Protein AF-A0A366FNJ8-F1 (afdb_monomer)

Mean predicted aligned error: 6.05 Å

Secondary structure (DSSP, 8-state):
----HHHHHHHHHHHHHHHHTTPPTT-EEEHHHHHHHHHHTT---HHHHHHHHHHHHHTTSEEEETTEEEE-HHHHHHHHHS----

Sequence (86 aa):
MARLPADEDYARALLSIFKARKIRARQTLRLSEARAAFLFQNMGRLADFDAALQYATSQGWLALALDMIRLTAPGADEMQTVGGFS

Structure (mmCIF, N/CA/C/O backbone):
data_AF-A0A366FNJ8-F1
#
_entry.id   AF-A0A366FNJ8-F1
#
loop_
_atom_site.group_PDB
_atom_site.id
_atom_site.type_symbol
_atom_site.label_atom_id
_atom_site.label_alt_id
_atom_site.label_comp_id
_atom_site.label_asym_id
_atom_site.label_entity_id
_atom_site.label_seq_id
_atom_site.pdbx_PDB_ins_code
_atom_site.Cartn_x
_atom_site.Cartn_y
_atom_site.Cartn_z
_atom_site.occupancy
_atom_site.B_iso_or_equiv
_atom_site.auth_seq_id
_atom_site.auth_comp_id
_atom_site.auth_asym_id
_atom_site.auth_atom_id
_atom_site.pdbx_PDB_model_num
ATOM 1 N N . MET A 1 1 ? 16.702 -10.607 2.031 1.00 41.97 1 MET A N 1
ATOM 2 C CA . MET A 1 1 ? 16.230 -10.063 0.740 1.00 41.97 1 MET A CA 1
ATOM 3 C C . MET A 1 1 ? 16.580 -8.589 0.723 1.00 41.97 1 MET A C 1
ATOM 5 O O . MET A 1 1 ? 16.168 -7.890 1.641 1.00 41.97 1 MET A O 1
ATOM 9 N N . ALA A 1 2 ? 17.441 -8.165 -0.203 1.00 40.16 2 ALA A N 1
ATOM 10 C CA . ALA A 1 2 ? 17.888 -6.779 -0.305 1.00 40.16 2 ALA A CA 1
ATOM 11 C C . ALA A 1 2 ? 16.676 -5.897 -0.640 1.00 40.16 2 ALA A C 1
ATOM 13 O O . ALA A 1 2 ? 16.149 -5.990 -1.742 1.00 40.16 2 ALA A O 1
ATOM 14 N N . ARG A 1 3 ? 16.193 -5.128 0.343 1.00 49.12 3 ARG A N 1
ATOM 15 C CA . ARG A 1 3 ? 15.141 -4.123 0.148 1.00 49.12 3 ARG A CA 1
ATOM 16 C C . ARG A 1 3 ? 15.789 -2.961 -0.580 1.00 49.12 3 ARG A C 1
ATOM 18 O O . ARG A 1 3 ? 16.696 -2.336 -0.029 1.00 49.12 3 ARG A O 1
ATOM 25 N N . LEU A 1 4 ? 15.410 -2.758 -1.833 1.00 54.75 4 LEU A N 1
ATOM 26 C CA . LEU A 1 4 ? 15.961 -1.681 -2.637 1.00 54.75 4 LEU A CA 1
ATOM 27 C C . LEU A 1 4 ? 15.244 -0.385 -2.235 1.00 54.75 4 LEU A C 1
ATOM 29 O O . LEU A 1 4 ? 14.040 -0.417 -1.987 1.00 54.75 4 LEU A O 1
ATOM 33 N N . PRO A 1 5 ? 15.936 0.767 -2.212 1.00 57.56 5 PRO A N 1
ATOM 34 C CA . PRO A 1 5 ? 15.284 2.066 -2.012 1.00 57.56 5 PRO A CA 1
ATOM 35 C C . PRO A 1 5 ? 14.149 2.319 -3.025 1.00 57.56 5 PRO A C 1
ATOM 37 O O . PRO A 1 5 ? 13.222 3.065 -2.738 1.00 57.56 5 PRO A O 1
ATOM 40 N N . ALA A 1 6 ? 14.174 1.621 -4.165 1.00 69.06 6 ALA A N 1
ATOM 41 C CA . ALA A 1 6 ? 13.114 1.626 -5.163 1.00 69.06 6 ALA A CA 1
ATOM 42 C C . ALA A 1 6 ? 11.745 1.170 -4.617 1.00 69.06 6 ALA A C 1
ATOM 44 O O . ALA A 1 6 ? 10.735 1.756 -4.986 1.00 69.06 6 ALA A O 1
ATOM 45 N N . ASP A 1 7 ? 11.689 0.181 -3.715 1.00 73.19 7 ASP A N 1
ATOM 46 C CA . ASP A 1 7 ? 10.416 -0.337 -3.183 1.00 73.19 7 ASP A CA 1
ATOM 47 C C . ASP A 1 7 ? 9.674 0.723 -2.349 1.00 73.19 7 ASP A C 1
ATOM 49 O O . ASP A 1 7 ? 8.448 0.840 -2.411 1.00 73.19 7 ASP A O 1
ATOM 53 N N . GLU A 1 8 ? 10.426 1.529 -1.593 1.00 79.56 8 GLU A N 1
ATOM 54 C CA . GLU A 1 8 ? 9.885 2.653 -0.827 1.00 79.56 8 GLU A CA 1
ATOM 55 C C . GLU A 1 8 ? 9.413 3.782 -1.749 1.00 79.56 8 GLU A C 1
ATOM 57 O O . GLU A 1 8 ? 8.320 4.315 -1.550 1.00 79.56 8 GLU A O 1
ATOM 62 N N . ASP A 1 9 ? 10.193 4.113 -2.781 1.00 81.75 9 ASP A N 1
ATOM 63 C CA . ASP A 1 9 ? 9.809 5.101 -3.792 1.00 81.75 9 ASP A CA 1
ATOM 64 C C . ASP A 1 9 ? 8.518 4.694 -4.512 1.00 81.75 9 ASP A C 1
ATOM 66 O O . ASP A 1 9 ? 7.592 5.498 -4.633 1.00 81.75 9 ASP A O 1
ATOM 70 N N . TYR A 1 10 ? 8.387 3.424 -4.907 1.00 83.12 10 TYR A N 1
ATOM 71 C CA . TYR A 1 10 ? 7.162 2.918 -5.526 1.00 83.12 10 TYR A CA 1
ATOM 72 C C . TYR A 1 10 ? 5.981 2.888 -4.549 1.00 83.12 10 TYR A C 1
ATOM 74 O O . TYR A 1 10 ? 4.853 3.183 -4.948 1.00 83.12 10 TYR A O 1
ATOM 82 N N . ALA A 1 11 ? 6.205 2.594 -3.266 1.00 86.19 11 ALA A N 1
ATOM 83 C CA . ALA A 1 11 ? 5.161 2.671 -2.245 1.00 86.19 11 ALA A CA 1
ATOM 84 C C . ALA A 1 11 ? 4.688 4.117 -2.013 1.00 86.19 11 ALA A C 1
ATOM 86 O O . ALA A 1 11 ? 3.484 4.367 -1.920 1.00 86.19 11 ALA A O 1
ATOM 87 N N . ARG A 1 12 ? 5.602 5.093 -1.999 1.00 85.62 12 ARG A N 1
ATOM 88 C CA . ARG A 1 12 ? 5.252 6.523 -1.962 1.00 85.62 12 ARG A CA 1
ATOM 89 C C . ARG A 1 12 ? 4.540 6.969 -3.237 1.00 85.62 12 ARG A C 1
ATOM 91 O O . ARG A 1 12 ? 3.555 7.703 -3.161 1.00 85.62 12 ARG A O 1
ATOM 98 N N . ALA A 1 13 ? 4.968 6.489 -4.403 1.00 85.00 13 ALA A N 1
ATOM 99 C CA . ALA A 1 13 ? 4.288 6.734 -5.673 1.00 85.00 13 ALA A CA 1
ATOM 100 C C . ALA A 1 13 ? 2.853 6.175 -5.654 1.00 85.00 13 ALA A C 1
ATOM 102 O O . ALA A 1 13 ? 1.909 6.853 -6.066 1.00 85.00 13 ALA A O 1
ATOM 103 N N . LEU A 1 14 ? 2.666 4.986 -5.073 1.00 87.06 14 LEU A N 1
ATOM 104 C CA . LEU A 1 14 ? 1.353 4.397 -4.837 1.00 87.06 14 LEU A CA 1
ATOM 105 C C . LEU A 1 14 ? 0.499 5.295 -3.927 1.00 87.06 14 LEU A C 1
ATOM 107 O O . LEU A 1 14 ? -0.639 5.585 -4.283 1.00 87.06 14 LEU A O 1
ATOM 111 N N . LEU A 1 15 ? 1.034 5.813 -2.815 1.00 87.88 15 LEU A N 1
ATOM 112 C CA . LEU A 1 15 ? 0.326 6.772 -1.948 1.00 87.88 15 LEU A CA 1
ATOM 113 C C . LEU A 1 15 ? -0.043 8.078 -2.674 1.00 87.88 15 LEU A C 1
ATOM 115 O O . LEU A 1 15 ? -1.137 8.610 -2.466 1.00 87.88 15 LEU A O 1
ATOM 119 N N . SER A 1 16 ? 0.795 8.562 -3.593 1.00 86.31 16 SER A N 1
ATOM 120 C CA . SER A 1 16 ? 0.471 9.722 -4.436 1.00 86.31 16 SER A CA 1
ATOM 121 C C . SER A 1 16 ? -0.772 9.504 -5.307 1.00 86.31 16 SER A C 1
ATOM 123 O O . SER A 1 16 ? -1.510 10.457 -5.560 1.00 86.31 16 SER A O 1
ATOM 125 N N . ILE A 1 17 ? -1.087 8.264 -5.705 1.00 87.00 17 ILE A N 1
ATOM 126 C CA . ILE A 1 17 ? -2.344 7.941 -6.407 1.00 87.00 17 ILE A CA 1
ATOM 127 C C . ILE A 1 17 ? -3.550 8.179 -5.495 1.00 87.00 17 ILE A C 1
ATOM 129 O O . ILE A 1 17 ? -4.538 8.786 -5.919 1.00 87.00 17 ILE A O 1
ATOM 133 N N . PHE A 1 18 ? -3.473 7.741 -4.235 1.00 87.50 18 PHE A N 1
ATOM 134 C CA . PHE A 1 18 ? -4.526 7.987 -3.245 1.00 87.50 18 PHE A CA 1
ATOM 135 C C . PHE A 1 18 ? -4.718 9.492 -3.024 1.00 87.50 18 PHE A C 1
ATOM 137 O O . PHE A 1 18 ? -5.855 9.972 -3.015 1.00 87.50 18 PHE A O 1
ATOM 144 N N . LYS A 1 19 ? -3.614 10.248 -2.959 1.00 85.19 19 LYS A N 1
ATOM 145 C CA . LYS A 1 19 ? -3.621 11.712 -2.845 1.00 85.19 19 LYS A CA 1
ATOM 146 C C . LYS A 1 19 ? -4.288 12.385 -4.044 1.00 85.19 19 LYS A C 1
ATOM 148 O O . LYS A 1 19 ? -5.191 13.201 -3.858 1.00 85.19 19 LYS A O 1
ATOM 153 N N . ALA A 1 20 ? -3.908 12.007 -5.267 1.00 85.12 20 ALA A N 1
ATOM 154 C CA . ALA A 1 20 ? -4.483 12.534 -6.507 1.00 85.12 20 ALA A CA 1
ATOM 155 C C . ALA A 1 20 ? -5.995 12.263 -6.606 1.00 85.12 20 ALA A C 1
ATOM 157 O O . ALA A 1 20 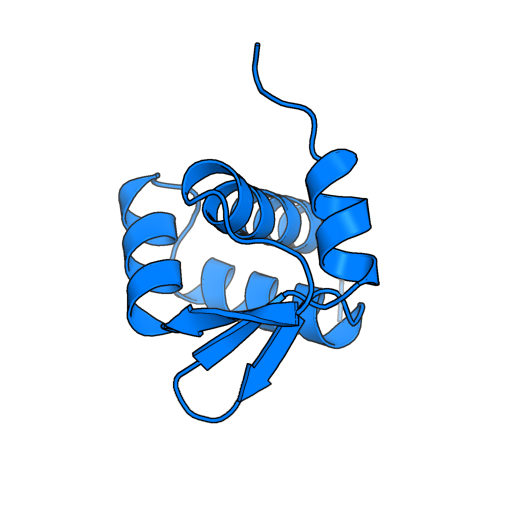? -6.763 13.105 -7.071 1.00 85.12 20 ALA A O 1
ATOM 158 N N . ARG A 1 21 ? -6.443 11.111 -6.094 1.00 83.31 21 ARG A N 1
ATOM 159 C CA . ARG A 1 21 ? -7.860 10.726 -6.005 1.00 83.31 21 ARG A CA 1
ATOM 160 C C . ARG A 1 21 ? -8.596 11.327 -4.799 1.00 83.31 21 ARG A C 1
ATOM 162 O O . ARG A 1 21 ? -9.781 11.054 -4.631 1.00 83.31 21 ARG A O 1
ATOM 169 N N . LYS A 1 22 ? -7.930 12.150 -3.977 1.00 83.44 22 LYS A N 1
ATOM 170 C CA . LYS A 1 22 ? -8.456 12.739 -2.729 1.00 83.44 22 LYS A CA 1
ATOM 171 C C . LYS A 1 22 ? -8.980 11.695 -1.728 1.00 83.44 22 LYS A C 1
ATOM 173 O O . LYS A 1 22 ? -9.879 11.994 -0.938 1.00 83.44 22 LYS A O 1
ATOM 178 N N . ILE A 1 23 ? -8.413 10.486 -1.745 1.00 86.12 23 ILE A N 1
ATOM 179 C CA . ILE A 1 23 ? -8.751 9.421 -0.798 1.00 86.12 23 ILE A CA 1
ATOM 180 C C . ILE A 1 23 ? -8.212 9.806 0.582 1.00 86.12 23 ILE A C 1
ATOM 182 O O . ILE A 1 23 ? -7.059 10.205 0.729 1.00 86.12 23 ILE A O 1
ATOM 186 N N . ARG A 1 24 ? -9.060 9.711 1.606 1.00 82.88 24 ARG A N 1
ATOM 187 C CA . ARG A 1 24 ? -8.700 10.045 2.994 1.00 82.88 24 ARG A CA 1
ATOM 188 C C . ARG A 1 24 ? -8.351 8.803 3.807 1.00 82.88 24 ARG A C 1
ATOM 190 O O . ARG A 1 24 ? -8.680 7.680 3.430 1.00 82.88 24 ARG A O 1
ATOM 197 N N . ALA A 1 25 ? -7.737 9.014 4.971 1.00 85.94 25 ALA A N 1
ATOM 198 C CA . ALA A 1 25 ? -7.518 7.955 5.949 1.00 85.94 25 ALA A CA 1
ATOM 199 C 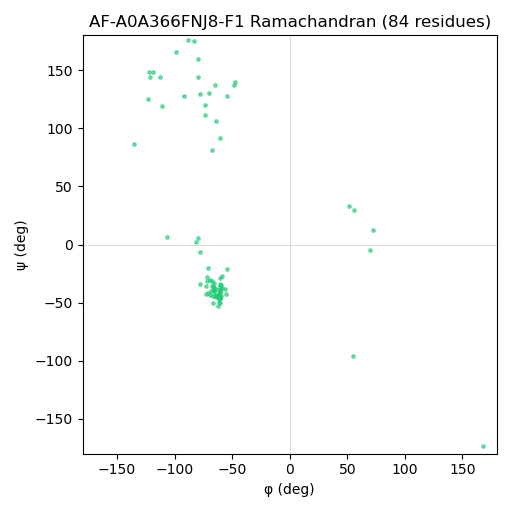C . ALA A 1 25 ? -8.800 7.140 6.181 1.00 85.94 25 ALA A C 1
ATOM 201 O O . ALA A 1 25 ? -9.897 7.694 6.283 1.00 85.94 25 ALA A O 1
ATOM 202 N N . ARG A 1 26 ? -8.642 5.822 6.305 1.00 85.50 26 ARG A N 1
ATOM 203 C CA . ARG A 1 26 ? -9.695 4.810 6.486 1.00 85.50 26 ARG A CA 1
ATOM 204 C C . ARG A 1 26 ? -10.597 4.569 5.278 1.00 85.50 26 ARG A C 1
ATOM 206 O O . ARG A 1 26 ? -11.412 3.649 5.375 1.00 85.50 26 ARG A O 1
ATOM 213 N N . GLN A 1 27 ? -10.458 5.319 4.187 1.00 87.81 27 GLN A N 1
ATOM 214 C CA . GLN A 1 27 ? -11.179 5.052 2.945 1.00 87.81 27 GLN A CA 1
ATOM 215 C C . GLN A 1 27 ? -10.512 3.932 2.145 1.00 87.81 27 GLN A C 1
ATOM 217 O O . GLN A 1 27 ? -9.341 3.603 2.345 1.00 87.81 27 GLN A O 1
ATOM 222 N N . THR A 1 28 ? -11.288 3.337 1.248 1.00 89.94 28 THR A N 1
ATOM 223 C CA . THR A 1 28 ? -10.868 2.238 0.384 1.00 89.94 28 THR A CA 1
ATOM 224 C C . THR A 1 28 ? -10.832 2.674 -1.073 1.00 89.94 28 THR A C 1
ATOM 226 O O . THR A 1 28 ? -11.676 3.442 -1.527 1.00 89.94 28 THR A O 1
ATOM 229 N N . LEU A 1 29 ? -9.861 2.145 -1.809 1.00 89.19 29 LEU A N 1
ATOM 230 C CA . LEU A 1 29 ? -9.755 2.238 -3.259 1.00 89.19 29 LEU A CA 1
ATOM 231 C C . LEU A 1 29 ? -9.738 0.820 -3.825 1.00 89.19 29 LEU A C 1
ATOM 233 O O . LEU A 1 29 ? -9.172 -0.082 -3.208 1.00 89.19 29 LEU A O 1
ATOM 237 N N . ARG A 1 30 ? -10.346 0.593 -4.989 1.00 90.69 30 ARG A N 1
ATOM 238 C CA . ARG 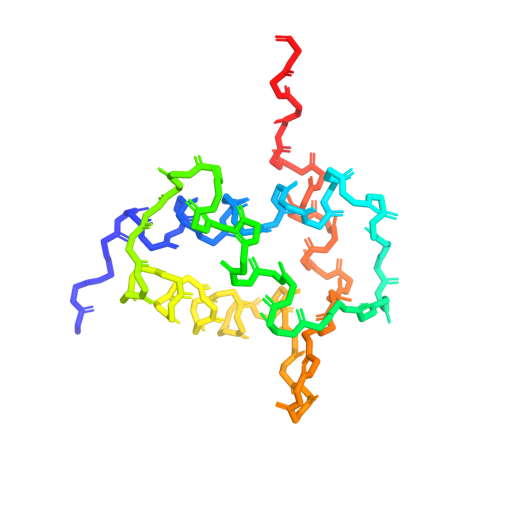A 1 30 ? -10.254 -0.719 -5.638 1.00 90.69 30 ARG A CA 1
ATOM 239 C C . ARG A 1 30 ? -8.814 -1.002 -6.045 1.00 90.69 30 ARG A C 1
ATOM 241 O O . ARG A 1 30 ? -8.151 -0.139 -6.620 1.00 90.69 30 ARG A O 1
ATOM 248 N N . LEU A 1 31 ? -8.361 -2.230 -5.809 1.00 88.50 31 LEU A N 1
ATOM 249 C CA . LEU A 1 31 ? -7.034 -2.697 -6.208 1.00 88.50 31 LEU A CA 1
ATOM 250 C C . LEU A 1 31 ? -6.826 -2.509 -7.714 1.00 88.50 31 LEU A C 1
ATOM 252 O O . LEU A 1 31 ? -5.798 -1.990 -8.141 1.00 88.50 31 LEU A O 1
ATOM 256 N N . SER A 1 32 ? -7.848 -2.840 -8.504 1.00 88.06 32 SER A N 1
ATOM 257 C CA . SER A 1 32 ? -7.850 -2.644 -9.956 1.00 88.06 32 SER A CA 1
ATOM 258 C C . SER A 1 32 ? -7.701 -1.173 -10.369 1.00 88.06 32 SER A C 1
ATOM 260 O O . SER A 1 32 ? -6.981 -0.882 -11.321 1.00 88.06 32 SER A O 1
ATOM 262 N N . GLU A 1 33 ? -8.323 -0.233 -9.647 1.00 88.44 33 GLU A N 1
ATOM 263 C CA . GLU A 1 33 ? -8.193 1.204 -9.934 1.00 88.44 33 GLU A CA 1
ATOM 264 C C . GLU A 1 33 ? -6.818 1.747 -9.546 1.00 88.44 33 GLU A C 1
ATOM 266 O O . GLU A 1 33 ? -6.218 2.499 -10.315 1.00 88.44 33 GLU A O 1
ATOM 271 N N . ALA A 1 34 ? -6.296 1.340 -8.385 1.00 87.31 34 ALA A N 1
ATOM 272 C CA . ALA A 1 34 ? -4.949 1.698 -7.951 1.00 87.31 34 ALA A CA 1
ATOM 273 C C . ALA A 1 34 ? -3.896 1.180 -8.942 1.00 87.31 34 ALA A C 1
ATOM 275 O O . ALA A 1 34 ? -3.027 1.931 -9.379 1.00 87.31 34 ALA A O 1
ATOM 276 N N . ARG A 1 35 ? -4.033 -0.081 -9.366 1.00 87.94 35 ARG A N 1
ATOM 277 C CA . ARG A 1 35 ? -3.172 -0.725 -10.364 1.00 87.94 35 ARG A CA 1
ATOM 278 C C . ARG A 1 35 ? -3.240 -0.020 -11.716 1.00 87.94 35 ARG A C 1
ATOM 280 O O . ARG A 1 35 ? -2.203 0.256 -12.311 1.00 87.94 35 ARG A O 1
ATOM 287 N N . ALA A 1 36 ? -4.443 0.288 -12.201 1.00 88.56 36 ALA A N 1
ATOM 288 C CA . ALA A 1 36 ? -4.616 1.002 -13.463 1.00 88.56 36 ALA A CA 1
ATOM 289 C C . ALA A 1 36 ? -3.972 2.395 -13.414 1.00 88.56 36 ALA A C 1
ATOM 291 O O . ALA A 1 36 ? -3.268 2.768 -14.346 1.00 88.56 36 ALA A O 1
ATOM 292 N N . ALA A 1 37 ? -4.151 3.138 -12.319 1.00 87.69 37 ALA A N 1
ATOM 293 C CA . ALA A 1 37 ? -3.542 4.453 -12.145 1.00 87.69 37 ALA A CA 1
ATOM 294 C C . ALA A 1 37 ? -2.008 4.393 -12.046 1.00 87.69 37 ALA A C 1
ATOM 296 O O . ALA A 1 37 ? -1.332 5.263 -12.590 1.00 87.69 37 ALA A O 1
ATOM 297 N N . PHE A 1 38 ? -1.456 3.364 -11.399 1.00 86.31 38 PHE A N 1
ATOM 298 C CA . PHE A 1 38 ? -0.010 3.168 -11.279 1.00 86.31 38 PHE A CA 1
ATOM 299 C C . PHE A 1 38 ? 0.647 2.921 -12.642 1.00 86.31 38 PHE A C 1
ATOM 301 O O . PHE A 1 38 ? 1.642 3.558 -12.986 1.00 86.31 38 PHE A O 1
ATOM 308 N N . LEU A 1 39 ? 0.034 2.058 -13.457 1.00 86.06 39 LEU A N 1
ATOM 309 C CA . LEU A 1 39 ? 0.480 1.795 -14.827 1.00 86.06 39 LEU A CA 1
ATOM 310 C C . LEU A 1 39 ? 0.270 3.010 -15.738 1.00 86.06 39 LEU A C 1
ATOM 312 O O . LEU A 1 39 ? 1.131 3.321 -16.554 1.00 86.06 39 LEU A O 1
ATOM 316 N N . PHE A 1 40 ? -0.853 3.717 -15.583 1.00 85.62 40 PHE A N 1
ATOM 317 C CA . PHE A 1 40 ? -1.171 4.901 -16.382 1.00 85.62 40 PHE A CA 1
ATOM 318 C C . PHE A 1 40 ? -0.185 6.050 -16.145 1.00 85.62 40 PHE A C 1
ATOM 320 O O . PHE A 1 40 ? 0.205 6.727 -17.090 1.00 85.62 40 PHE A O 1
ATOM 327 N N . GLN A 1 41 ? 0.261 6.246 -14.902 1.00 80.62 41 GLN A N 1
ATOM 328 C CA . GLN A 1 41 ? 1.270 7.255 -14.566 1.00 80.62 41 GLN A CA 1
ATOM 329 C C . GLN A 1 41 ? 2.707 6.810 -14.876 1.00 80.62 41 GLN A C 1
ATOM 331 O O . GLN A 1 41 ? 3.643 7.533 -14.549 1.00 80.62 41 GLN A O 1
ATOM 336 N N . ASN A 1 42 ? 2.890 5.639 -15.502 1.00 78.31 42 ASN A N 1
ATOM 337 C CA . ASN A 1 42 ? 4.194 5.057 -15.824 1.00 78.31 42 ASN A CA 1
ATOM 338 C C . ASN A 1 42 ? 5.130 4.992 -14.599 1.00 78.31 42 ASN A C 1
ATOM 340 O O . ASN A 1 42 ? 6.342 5.155 -14.716 1.00 78.31 42 ASN A O 1
ATOM 344 N N . MET A 1 43 ? 4.548 4.779 -13.410 1.00 73.12 43 MET A N 1
ATOM 345 C CA . MET A 1 43 ? 5.283 4.730 -12.142 1.00 73.12 43 MET A CA 1
ATOM 346 C C . MET A 1 43 ? 6.140 3.469 -12.023 1.00 73.12 43 MET A C 1
ATOM 348 O O . MET A 1 43 ? 7.077 3.451 -11.240 1.00 73.12 43 MET A O 1
ATOM 352 N N . GLY A 1 44 ? 5.840 2.424 -12.792 1.00 78.00 44 GLY A N 1
ATOM 353 C CA . GLY A 1 44 ? 6.580 1.169 -12.799 1.00 78.00 44 GLY A CA 1
ATOM 354 C C . GLY A 1 44 ? 5.831 0.080 -13.560 1.00 78.00 44 GLY A C 1
ATOM 355 O O . GLY A 1 44 ? 4.799 0.325 -14.193 1.00 78.00 44 GLY A O 1
ATOM 356 N N . ARG A 1 45 ? 6.350 -1.147 -13.507 1.00 82.75 45 ARG A N 1
ATOM 357 C CA . ARG A 1 45 ? 5.702 -2.331 -14.079 1.00 82.75 45 ARG A CA 1
ATOM 358 C C . ARG A 1 45 ? 4.768 -2.971 -13.058 1.00 82.75 45 ARG A C 1
ATOM 360 O O . ARG A 1 45 ? 4.694 -2.591 -11.893 1.00 82.75 45 ARG A O 1
ATOM 367 N N . LEU A 1 46 ? 4.066 -4.011 -13.502 1.00 82.00 46 LEU A N 1
ATOM 368 C CA . LEU A 1 46 ? 3.183 -4.791 -12.638 1.00 82.00 46 LEU A CA 1
ATOM 369 C C . LEU A 1 46 ? 3.893 -5.376 -11.410 1.00 82.00 46 LEU A C 1
ATOM 371 O O . LEU A 1 46 ? 3.304 -5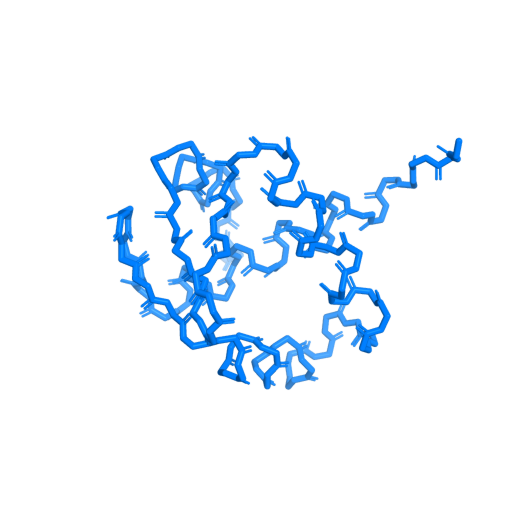.441 -10.338 1.00 82.00 46 LEU A O 1
ATOM 375 N N . ALA A 1 47 ? 5.140 -5.818 -11.593 1.00 81.94 47 ALA A N 1
ATOM 376 C CA . ALA A 1 47 ? 5.952 -6.386 -10.525 1.00 81.94 47 ALA A CA 1
ATOM 377 C C . ALA A 1 47 ? 6.314 -5.328 -9.471 1.00 81.94 47 ALA A C 1
ATOM 379 O O . ALA A 1 47 ? 6.243 -5.613 -8.281 1.00 81.94 47 ALA A O 1
ATOM 380 N N . ASP A 1 48 ? 6.612 -4.101 -9.908 1.00 84.62 48 ASP A N 1
ATOM 381 C CA . ASP A 1 48 ? 6.903 -2.975 -9.015 1.00 84.62 48 ASP A CA 1
ATOM 382 C C . ASP A 1 48 ? 5.659 -2.565 -8.217 1.00 84.62 48 ASP A C 1
ATOM 384 O O . ASP A 1 48 ? 5.756 -2.248 -7.036 1.00 84.62 48 ASP A O 1
ATOM 388 N N . PHE A 1 49 ? 4.467 -2.640 -8.824 1.00 85.44 49 PHE A N 1
ATOM 389 C CA . PHE A 1 49 ? 3.209 -2.407 -8.110 1.00 85.44 49 PHE A CA 1
ATOM 390 C C . PHE A 1 49 ? 2.972 -3.435 -6.995 1.00 85.44 49 PHE A C 1
ATOM 392 O O . PHE A 1 49 ? 2.573 -3.055 -5.897 1.00 85.44 49 PHE A O 1
ATOM 399 N N . ASP A 1 50 ? 3.208 -4.726 -7.259 1.00 87.00 50 ASP A N 1
ATOM 400 C CA . ASP A 1 50 ? 3.042 -5.772 -6.241 1.00 87.00 50 ASP A CA 1
ATOM 401 C C . ASP A 1 50 ? 4.048 -5.593 -5.095 1.00 87.00 50 ASP A C 1
ATOM 403 O O . ASP A 1 50 ? 3.663 -5.612 -3.926 1.00 87.00 50 ASP A O 1
ATOM 407 N N . ALA A 1 51 ? 5.310 -5.298 -5.424 1.00 86.44 51 ALA A N 1
ATOM 408 C CA . ALA A 1 51 ? 6.348 -4.998 -4.442 1.00 86.44 51 ALA A CA 1
ATOM 409 C C . ALA A 1 51 ? 5.999 -3.765 -3.588 1.00 86.44 51 ALA A C 1
ATOM 411 O O . ALA A 1 51 ? 6.054 -3.825 -2.358 1.00 86.44 51 ALA A O 1
ATOM 412 N N . ALA A 1 52 ? 5.545 -2.677 -4.217 1.00 87.12 52 ALA A N 1
ATOM 413 C CA . ALA A 1 52 ? 5.093 -1.463 -3.540 1.00 87.12 52 ALA A CA 1
ATOM 414 C C . ALA A 1 52 ? 3.897 -1.717 -2.617 1.00 87.12 52 ALA A C 1
ATOM 416 O O . ALA A 1 52 ? 3.841 -1.203 -1.500 1.00 87.12 52 ALA A O 1
ATOM 417 N N . LEU A 1 53 ? 2.939 -2.527 -3.069 1.00 88.75 53 LEU A N 1
ATOM 418 C CA . LEU A 1 53 ? 1.757 -2.893 -2.300 1.00 88.75 53 LEU A CA 1
ATOM 419 C C . LEU A 1 53 ? 2.126 -3.747 -1.085 1.00 88.75 53 LEU A C 1
ATOM 421 O O . LEU A 1 53 ? 1.634 -3.489 0.016 1.00 88.75 53 LEU A O 1
ATOM 425 N N . GLN A 1 54 ? 3.011 -4.730 -1.262 1.00 88.56 54 GLN A N 1
ATOM 426 C CA . GLN A 1 54 ? 3.543 -5.538 -0.167 1.00 88.56 54 GLN A CA 1
ATOM 427 C C . GLN A 1 54 ? 4.319 -4.674 0.829 1.00 88.56 54 GLN A C 1
ATOM 429 O O . GLN A 1 54 ? 4.107 -4.807 2.035 1.00 88.56 54 GLN A O 1
ATOM 434 N N . TYR A 1 55 ? 5.157 -3.751 0.349 1.00 88.31 55 TYR A N 1
ATOM 435 C CA . TYR A 1 55 ? 5.910 -2.833 1.201 1.00 88.31 55 TYR A CA 1
ATOM 436 C C . TYR A 1 55 ? 4.976 -1.927 2.005 1.00 88.31 55 TYR A C 1
ATOM 438 O O . TYR A 1 55 ? 5.036 -1.917 3.232 1.00 88.31 55 TYR A O 1
ATOM 446 N N . ALA A 1 56 ? 4.051 -1.236 1.339 1.00 88.94 56 ALA A N 1
ATOM 447 C CA . ALA A 1 56 ? 3.083 -0.356 1.986 1.00 88.94 56 ALA A CA 1
ATOM 448 C C . ALA A 1 56 ? 2.178 -1.110 2.975 1.00 88.94 56 ALA A C 1
ATOM 450 O O . ALA A 1 56 ? 1.815 -0.570 4.020 1.00 88.94 56 ALA A O 1
ATOM 451 N N . THR A 1 57 ? 1.840 -2.370 2.689 1.00 90.31 57 THR A N 1
ATOM 452 C CA . THR A 1 57 ? 1.097 -3.223 3.629 1.00 90.31 57 THR A CA 1
ATOM 453 C C . THR A 1 57 ? 1.962 -3.625 4.822 1.00 90.31 57 THR A C 1
ATOM 455 O O . THR A 1 57 ? 1.507 -3.565 5.962 1.00 90.31 57 THR A O 1
ATOM 458 N N . SER A 1 58 ? 3.232 -3.965 4.591 1.00 89.44 58 SER A N 1
ATOM 459 C CA . SER A 1 58 ? 4.183 -4.322 5.648 1.00 89.44 58 SER A CA 1
ATOM 460 C C . SER A 1 58 ? 4.536 -3.141 6.558 1.00 89.44 58 SER A C 1
ATOM 462 O O . SER A 1 58 ? 4.790 -3.359 7.739 1.00 89.44 58 SER A O 1
ATOM 464 N N . GLN A 1 59 ? 4.542 -1.912 6.034 1.00 87.00 59 GLN A N 1
ATOM 465 C CA . GLN A 1 59 ? 4.687 -0.674 6.813 1.00 87.00 59 GLN A CA 1
ATOM 466 C C . GLN A 1 59 ? 3.384 -0.269 7.524 1.00 87.00 59 GLN A C 1
ATOM 468 O O . GLN A 1 59 ? 3.350 0.687 8.295 1.00 87.00 59 GLN A O 1
ATOM 473 N N . GLY A 1 60 ? 2.282 -0.978 7.262 1.00 90.19 60 GLY A N 1
ATOM 474 C CA . GLY A 1 60 ? 0.970 -0.667 7.814 1.00 90.19 60 GLY A CA 1
ATOM 475 C C . GLY A 1 60 ? 0.320 0.572 7.203 1.00 90.19 60 GLY A C 1
ATOM 476 O O . GLY A 1 60 ? -0.675 1.039 7.749 1.00 90.19 60 GLY A O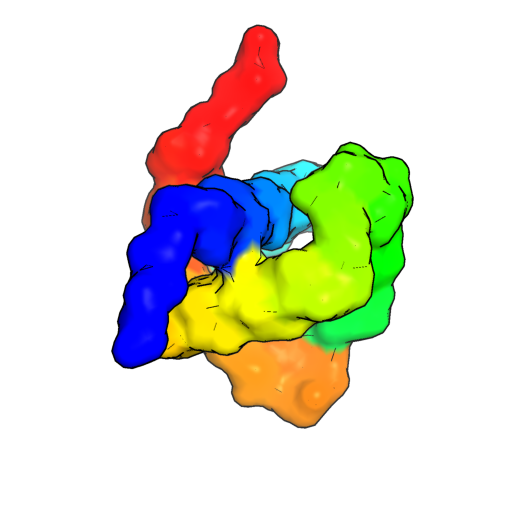 1
ATOM 477 N N . TRP A 1 61 ? 0.835 1.106 6.092 1.00 91.19 61 TRP A N 1
ATOM 478 C CA . TRP A 1 61 ? 0.272 2.251 5.364 1.00 91.19 61 TRP A CA 1
ATOM 479 C C . TRP A 1 61 ? -1.005 1.892 4.603 1.00 91.19 61 TRP A C 1
ATOM 481 O O . TRP A 1 61 ? -1.946 2.683 4.505 1.00 91.19 61 TRP A O 1
ATOM 491 N N . LEU A 1 62 ? -1.044 0.673 4.075 1.00 91.31 62 LEU A N 1
ATOM 492 C CA . LEU A 1 62 ? -2.185 0.127 3.360 1.00 91.31 62 LEU A CA 1
ATOM 493 C C . LEU A 1 62 ? -2.641 -1.160 4.041 1.00 91.31 62 LEU A C 1
ATOM 495 O O . LEU A 1 62 ? -1.849 -1.892 4.625 1.00 91.31 62 LEU A O 1
ATOM 499 N N . ALA A 1 63 ? -3.937 -1.436 3.975 1.00 90.62 63 ALA A N 1
ATOM 500 C CA . ALA A 1 63 ? -4.492 -2.712 4.394 1.00 90.62 63 ALA A CA 1
ATOM 501 C C . ALA A 1 63 ? -5.258 -3.335 3.230 1.00 90.62 63 ALA A C 1
ATOM 503 O O . ALA A 1 63 ? -6.162 -2.714 2.665 1.00 90.62 63 ALA A O 1
ATOM 504 N N . LEU A 1 64 ? -4.893 -4.564 2.879 1.00 88.62 64 LEU A N 1
ATOM 505 C CA . LEU A 1 64 ? -5.568 -5.328 1.839 1.00 88.62 64 LEU A CA 1
ATOM 506 C C . LEU A 1 64 ? -6.878 -5.909 2.371 1.00 88.62 64 LEU A C 1
ATOM 508 O O . LEU A 1 64 ? -6.918 -6.539 3.425 1.00 88.62 64 LEU A O 1
ATOM 512 N N . ALA A 1 65 ? -7.952 -5.692 1.621 1.00 83.12 65 ALA A N 1
ATOM 513 C CA . ALA A 1 65 ? -9.290 -6.177 1.911 1.00 83.12 65 ALA A CA 1
ATOM 514 C C . ALA A 1 65 ? -9.901 -6.751 0.626 1.00 83.12 65 ALA A C 1
ATOM 516 O O . ALA A 1 65 ? -10.602 -6.048 -0.100 1.00 83.12 65 ALA A O 1
ATOM 517 N N . LEU A 1 66 ? -9.638 -8.036 0.357 1.00 82.31 66 LEU A N 1
ATOM 518 C CA . LEU A 1 66 ? -10.096 -8.770 -0.834 1.00 82.31 66 LEU A CA 1
ATOM 519 C C . LEU A 1 66 ? -9.686 -8.083 -2.153 1.00 82.31 66 LEU A C 1
ATOM 521 O O . LEU A 1 66 ? -8.566 -8.279 -2.606 1.00 82.31 66 LEU A O 1
ATOM 525 N N . ASP A 1 67 ? -10.570 -7.273 -2.743 1.00 86.94 67 ASP A N 1
ATOM 526 C CA . ASP A 1 67 ? -10.336 -6.520 -3.992 1.00 86.94 67 ASP A CA 1
ATOM 527 C C . ASP A 1 67 ? -10.138 -5.009 -3.747 1.00 86.94 67 ASP A C 1
ATOM 529 O O . ASP A 1 67 ? -10.080 -4.188 -4.663 1.00 86.94 67 ASP A O 1
ATOM 533 N N . MET A 1 68 ? -10.063 -4.608 -2.481 1.00 89.88 68 MET A N 1
ATOM 534 C CA . MET A 1 68 ? -9.898 -3.225 -2.059 1.00 89.88 68 MET A CA 1
ATOM 535 C C . MET A 1 68 ? -8.612 -3.042 -1.270 1.00 89.88 68 MET A C 1
ATOM 537 O O . MET A 1 68 ? -8.168 -3.907 -0.520 1.00 89.88 68 MET A O 1
ATOM 541 N N . ILE A 1 69 ? -8.049 -1.853 -1.405 1.00 91.56 69 ILE A N 1
ATOM 542 C CA . ILE A 1 69 ? -6.933 -1.372 -0.618 1.00 91.56 69 ILE A CA 1
ATOM 543 C C . ILE A 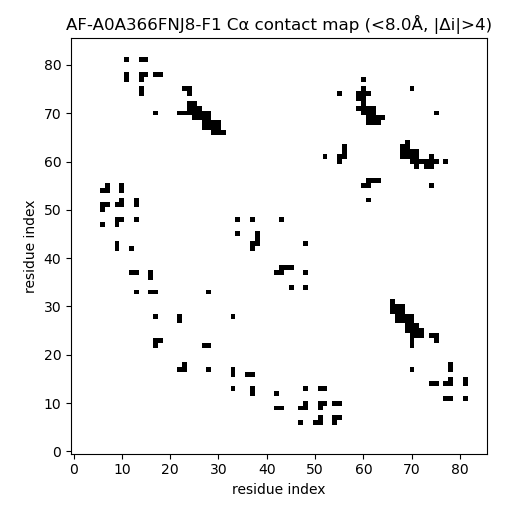1 69 ? -7.465 -0.255 0.267 1.00 91.56 69 ILE A C 1
ATOM 545 O O . ILE A 1 69 ? -7.979 0.753 -0.221 1.00 91.56 69 ILE A O 1
ATOM 549 N N . ARG A 1 70 ? -7.363 -0.430 1.578 1.00 91.25 70 ARG A N 1
ATOM 550 C CA . ARG A 1 70 ? -7.720 0.593 2.552 1.00 91.25 70 ARG A CA 1
ATOM 551 C C . ARG A 1 70 ? -6.499 1.432 2.887 1.00 91.25 70 ARG A C 1
ATOM 553 O O . ARG A 1 70 ? -5.484 0.885 3.306 1.00 91.25 70 ARG A O 1
ATOM 560 N N . LEU A 1 71 ? -6.631 2.750 2.786 1.00 90.62 71 LEU A N 1
ATOM 561 C CA . LEU A 1 71 ? -5.636 3.676 3.313 1.00 90.62 71 LEU A CA 1
ATOM 562 C C . LEU A 1 71 ? -5.751 3.702 4.838 1.00 90.62 71 LEU A C 1
ATOM 564 O O . LEU A 1 71 ? -6.818 4.006 5.379 1.00 90.62 71 LEU A O 1
ATOM 568 N N . THR A 1 72 ? -4.690 3.353 5.556 1.00 91.44 72 THR A N 1
ATOM 569 C CA . THR A 1 72 ? -4.700 3.390 7.023 1.00 91.44 72 THR A CA 1
ATOM 570 C C . THR A 1 72 ? -4.406 4.806 7.531 1.00 91.44 72 THR A C 1
ATOM 572 O O . THR A 1 72 ? -4.143 5.724 6.755 1.00 91.44 72 THR A O 1
ATOM 575 N N . ALA A 1 73 ? -4.488 5.016 8.847 1.00 88.31 73 ALA A N 1
ATOM 576 C CA . ALA A 1 73 ? -4.068 6.278 9.454 1.00 88.31 73 ALA A CA 1
ATOM 577 C C . ALA A 1 73 ? -2.575 6.595 9.207 1.00 88.31 73 ALA A C 1
ATOM 579 O O . ALA A 1 73 ? -2.314 7.685 8.705 1.00 88.31 73 ALA A O 1
ATOM 580 N N . PRO A 1 74 ? -1.614 5.679 9.458 1.00 88.44 74 PRO A N 1
ATOM 581 C CA . PRO A 1 74 ? -0.203 5.959 9.178 1.00 88.44 74 PRO A CA 1
ATOM 582 C C . PRO A 1 74 ? 0.089 6.122 7.681 1.00 88.44 74 PRO A C 1
ATOM 584 O O . PRO A 1 74 ? 0.909 6.952 7.317 1.00 88.44 74 PRO A O 1
ATOM 587 N N . GLY A 1 75 ? -0.616 5.416 6.791 1.00 87.56 75 GLY A N 1
ATOM 588 C CA . GLY A 1 75 ? -0.439 5.628 5.349 1.00 87.56 75 GLY A CA 1
ATOM 589 C C . GLY A 1 75 ? -0.956 6.978 4.867 1.00 87.56 75 GLY A C 1
ATOM 590 O O . GLY A 1 75 ? -0.413 7.545 3.927 1.00 87.56 75 GLY A O 1
ATOM 591 N N . ALA A 1 76 ? -1.994 7.516 5.510 1.00 86.50 76 ALA A N 1
ATOM 592 C CA . ALA A 1 76 ? -2.467 8.864 5.226 1.00 86.50 76 ALA A CA 1
ATOM 593 C C . ALA A 1 76 ? -1.511 9.945 5.751 1.00 86.50 76 ALA A C 1
ATOM 595 O O . ALA A 1 76 ? -1.431 11.001 5.132 1.00 86.50 76 ALA A O 1
ATOM 596 N N . ASP A 1 77 ? -0.811 9.682 6.856 1.00 87.75 77 ASP A N 1
ATOM 597 C CA . ASP A 1 77 ? 0.249 10.548 7.381 1.00 87.75 77 ASP A CA 1
ATOM 598 C C . ASP A 1 77 ? 1.441 10.576 6.414 1.00 87.75 77 ASP A C 1
ATOM 600 O O . ASP A 1 77 ? 1.805 11.639 5.918 1.00 87.75 77 ASP A O 1
ATOM 604 N N . GLU A 1 78 ? 1.921 9.402 5.988 1.00 86.75 78 GLU A N 1
ATOM 605 C CA . GLU A 1 78 ? 2.963 9.295 4.959 1.00 86.75 78 GLU A CA 1
ATOM 606 C C . GLU A 1 78 ? 2.502 9.927 3.632 1.00 86.75 78 GLU A C 1
ATOM 608 O O . GLU A 1 78 ? 3.230 10.660 2.985 1.00 86.75 78 GLU A O 1
ATOM 613 N N . MET A 1 79 ? 1.241 9.775 3.2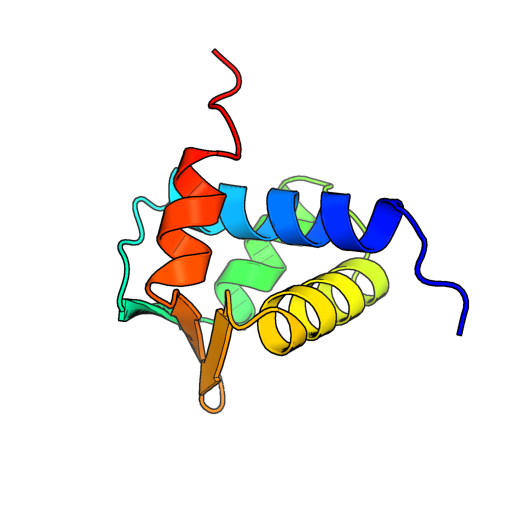24 1.00 85.62 79 MET A N 1
ATOM 614 C CA . MET A 1 79 ? 0.712 10.466 2.037 1.00 85.62 79 MET A CA 1
ATOM 61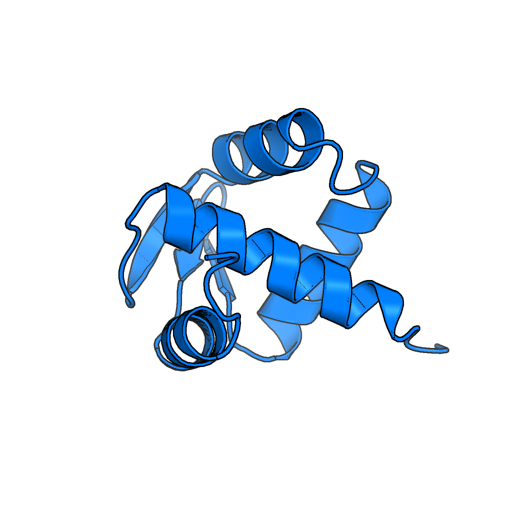5 C C . MET A 1 79 ? 0.813 12.008 2.134 1.00 85.62 79 MET A C 1
ATOM 617 O O . MET A 1 79 ? 0.885 12.696 1.106 1.00 85.62 79 MET A O 1
ATOM 621 N N . GLN A 1 80 ? 0.805 12.576 3.345 1.00 80.62 80 GLN A N 1
ATOM 622 C CA . GLN A 1 80 ? 1.052 14.005 3.555 1.00 80.62 80 GLN A CA 1
ATOM 623 C C . GLN A 1 80 ? 2.541 14.354 3.470 1.00 80.62 80 GLN A C 1
ATOM 625 O O . GLN A 1 80 ? 2.855 15.423 2.940 1.00 80.62 80 GLN A O 1
ATOM 630 N N . THR A 1 81 ? 3.435 13.462 3.912 1.00 78.94 81 THR A N 1
ATOM 631 C CA . THR A 1 81 ? 4.896 13.621 3.784 1.00 78.94 81 THR A CA 1
ATOM 632 C C . THR A 1 81 ? 5.372 13.442 2.343 1.00 78.94 81 THR A C 1
ATOM 634 O O . THR A 1 81 ? 6.350 14.083 1.954 1.00 78.94 81 THR A O 1
ATOM 637 N N . VAL A 1 82 ? 4.662 12.648 1.522 1.00 71.12 82 VAL A N 1
ATOM 638 C CA . VAL A 1 82 ? 4.856 12.590 0.066 1.00 71.12 82 VAL A CA 1
ATOM 639 C C . VAL A 1 82 ? 4.401 13.932 -0.513 1.00 71.12 82 VAL A C 1
ATOM 641 O O . VAL A 1 82 ? 3.248 14.124 -0.915 1.00 71.12 82 VAL A O 1
ATOM 644 N N . GLY A 1 83 ? 5.293 14.919 -0.426 1.00 50.00 83 GLY A N 1
ATOM 645 C CA . GLY A 1 83 ? 5.077 16.308 -0.800 1.00 50.00 83 GLY A CA 1
ATOM 646 C C . GLY A 1 83 ? 4.446 16.409 -2.180 1.00 50.00 83 GLY A C 1
ATOM 647 O O . GLY A 1 83 ? 4.787 15.663 -3.095 1.00 50.00 83 GLY A O 1
ATOM 648 N N . GLY A 1 84 ? 3.464 17.305 -2.310 1.00 42.84 84 GLY A N 1
ATOM 649 C CA . GLY A 1 84 ? 2.957 17.664 -3.625 1.00 42.84 84 GLY A CA 1
ATOM 650 C C . GLY A 1 84 ? 4.132 18.107 -4.486 1.00 42.84 84 GLY A C 1
ATOM 651 O O . GLY A 1 84 ? 4.905 18.964 -4.063 1.00 42.84 84 GLY A O 1
ATOM 652 N N . PHE A 1 85 ? 4.268 17.510 -5.666 1.00 43.41 85 PHE A N 1
ATOM 653 C CA . PHE A 1 85 ? 4.939 18.183 -6.764 1.00 43.41 85 PHE A CA 1
ATOM 654 C C . PHE A 1 85 ? 4.113 19.451 -7.032 1.00 43.41 85 PHE A C 1
ATOM 656 O O . PHE A 1 85 ? 3.066 19.381 -7.677 1.00 43.41 85 PHE A O 1
ATOM 663 N N . SER A 1 86 ? 4.499 20.550 -6.378 1.00 36.09 86 SER A N 1
ATOM 664 C CA . SER A 1 86 ? 4.098 21.913 -6.735 1.00 36.09 86 SER A CA 1
ATOM 665 C C . SER A 1 86 ? 4.843 22.346 -7.987 1.00 36.09 86 SER A C 1
ATOM 667 O O . SER A 1 86 ? 6.019 21.941 -8.128 1.00 36.09 86 SER A O 1
#

Radius of gyration: 11.56 Å; Cα contacts (8 Å, |Δi|>4): 117; chains: 1; bounding box: 29×32×26 Å

Foldseek 3Di:
DDDDVLLVQLLLVLLVVCVVVVNAAFDKDFLVVSQVVCVVVVVDDPVSNVSSLVVCVVVVQWDDDPRIIGGHPVVRVSSVVSDDPD

Organism: NCBI:txid1473586

pLDDT: mean 81.56, std 13.02, range [36.09, 91.56]

Solvent-accessible surface area (backbone atoms only — not comparable to full-atom values): 4754 Å² total; per-residue (Å²): 130,88,81,52,75,61,43,57,52,38,26,49,54,53,34,48,52,40,54,76,69,67,58,48,59,72,38,71,45,47,44,68,56,54,51,50,53,40,50,71,67,65,72,51,54,74,68,48,52,52,47,8,50,52,46,30,38,74,73,48,21,31,42,85,51,98,66,29,37,26,32,24,64,65,24,41,50,49,40,61,69,55,62,77,90,122

Nearest PDB structures (foldseek):
  8b9d-assembly1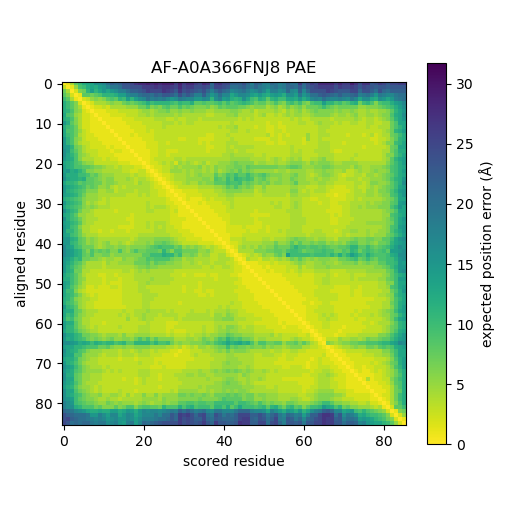_4  TM=8.141E-01  e=1.665E-02  Homo sapiens
  2pfb-assembly1_A  TM=7.055E-01  e=2.658E-02  Xanthomonas campestris
  8rhz-assembly1_A  TM=7.469E-01  e=9.449E-02  Homo sapiens
  8bgt-assembly1_A  TM=5.648E-01  e=3.967E-02  Photorhabdus laumondii subsp. laumondii TTO1
  8xgc-assembly1_5  TM=7.567E-01  e=5.014E-01  Saccharomyces cerevisiae